Protein AF-A0A7W0A6S0-F1 (afdb_monomer_lite)

Foldseek 3Di:
DCPPLLVVLLVCVVVVDQLVRSCVVSVHPDSVVSCVVHVVSDDPDDPPDPDPNDDPDDDDPDDD

Structure (mmCIF, N/CA/C/O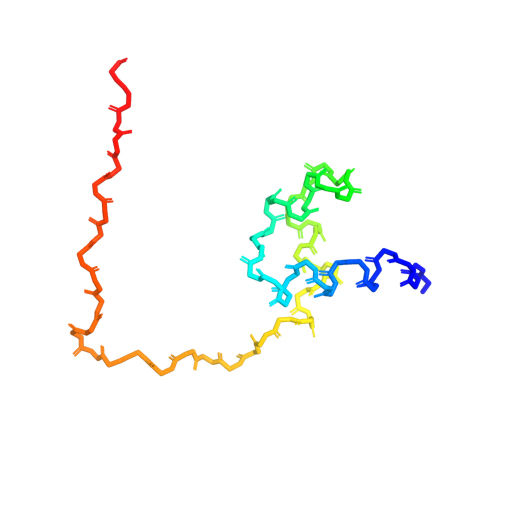 backbone):
data_AF-A0A7W0A6S0-F1
#
_entry.id   AF-A0A7W0A6S0-F1
#
loop_
_atom_site.group_PDB
_atom_site.id
_atom_site.type_symbol
_atom_site.label_atom_id
_atom_site.label_alt_id
_atom_site.label_comp_id
_atom_site.label_asym_id
_atom_site.label_entity_id
_atom_site.label_seq_id
_atom_site.pdbx_PDB_ins_code
_atom_site.Cartn_x
_atom_site.Cartn_y
_atom_site.Cartn_z
_atom_site.occupancy
_atom_site.B_iso_or_equiv
_atom_site.auth_seq_id
_atom_site.auth_comp_id
_atom_site.auth_asym_id
_atom_site.auth_atom_id
_atom_site.pdbx_PDB_model_num
ATOM 1 N N . PHE A 1 1 ? 1.646 -4.909 -16.674 1.00 52.94 1 PHE A N 1
ATOM 2 C CA . PHE A 1 1 ? 2.854 -5.765 -16.612 1.00 52.94 1 PHE A CA 1
ATOM 3 C C . PHE A 1 1 ? 3.516 -5.556 -15.247 1.00 52.94 1 PHE A C 1
ATOM 5 O O . PHE A 1 1 ? 3.418 -4.448 -14.745 1.00 52.94 1 PHE A O 1
ATOM 12 N N . HIS A 1 2 ? 4.121 -6.607 -14.665 1.00 60.25 2 HIS A N 1
ATOM 13 C CA . HIS A 1 2 ? 4.471 -6.837 -13.235 1.00 60.25 2 HIS A CA 1
ATOM 14 C C . HIS A 1 2 ? 3.444 -7.612 -12.381 1.00 60.25 2 HIS A C 1
ATOM 16 O O . HIS A 1 2 ? 3.249 -7.310 -11.206 1.00 60.25 2 HIS A O 1
ATOM 22 N N . THR A 1 3 ? 2.841 -8.673 -12.920 1.00 70.56 3 THR A N 1
ATOM 23 C CA . THR A 1 3 ? 1.858 -9.516 -12.210 1.00 70.56 3 THR A CA 1
ATOM 24 C C . THR A 1 3 ? 2.347 -10.006 -10.841 1.00 70.56 3 THR A C 1
ATOM 26 O O . THR A 1 3 ? 1.613 -9.914 -9.868 1.00 70.56 3 THR A O 1
ATOM 29 N N . PHE A 1 4 ? 3.607 -10.444 -10.711 1.00 85.81 4 PHE A N 1
ATOM 30 C CA . PHE A 1 4 ? 4.126 -10.938 -9.427 1.00 85.81 4 PHE A CA 1
ATOM 31 C C . PHE A 1 4 ? 4.281 -9.838 -8.367 1.00 85.81 4 PHE A C 1
ATOM 33 O O . PHE A 1 4 ? 3.840 -10.018 -7.233 1.00 85.81 4 PHE A O 1
ATOM 40 N N . ARG A 1 5 ? 4.864 -8.681 -8.727 1.00 89.12 5 ARG A N 1
ATOM 41 C CA . ARG A 1 5 ? 5.004 -7.556 -7.785 1.00 89.12 5 ARG A CA 1
ATOM 42 C C . ARG A 1 5 ? 3.640 -6.995 -7.385 1.00 89.12 5 ARG A C 1
ATOM 44 O O . ARG A 1 5 ? 3.455 -6.715 -6.209 1.00 89.12 5 ARG A O 1
ATOM 51 N N . HIS A 1 6 ? 2.680 -6.930 -8.311 1.00 90.38 6 HIS A N 1
ATOM 52 C CA . HIS A 1 6 ? 1.299 -6.553 -7.994 1.00 90.38 6 HIS A CA 1
ATOM 53 C C . HIS A 1 6 ? 0.636 -7.537 -7.028 1.00 90.38 6 HIS A C 1
ATOM 55 O O . HIS A 1 6 ? 0.099 -7.109 -6.009 1.00 90.38 6 HIS A O 1
ATOM 61 N N . THR A 1 7 ? 0.715 -8.846 -7.284 1.00 90.62 7 THR A N 1
ATOM 62 C CA . THR A 1 7 ? 0.153 -9.859 -6.376 1.00 90.62 7 THR A CA 1
ATOM 63 C C . THR A 1 7 ? 0.806 -9.800 -4.994 1.00 90.62 7 THR A C 1
ATOM 65 O O . THR A 1 7 ? 0.118 -9.893 -3.978 1.00 90.62 7 THR A O 1
ATOM 68 N N . CYS A 1 8 ? 2.127 -9.613 -4.939 1.00 93.12 8 CYS A N 1
ATOM 69 C CA . CYS A 1 8 ? 2.860 -9.477 -3.685 1.00 93.12 8 CYS A CA 1
ATOM 70 C C . CYS A 1 8 ? 2.443 -8.214 -2.917 1.00 93.12 8 CYS A C 1
ATOM 72 O O . CYS A 1 8 ? 2.042 -8.317 -1.760 1.00 93.12 8 CYS A O 1
ATOM 74 N N . ALA A 1 9 ? 2.454 -7.049 -3.572 1.00 93.06 9 ALA A N 1
ATOM 75 C CA . ALA A 1 9 ? 2.023 -5.785 -2.979 1.00 93.06 9 ALA A CA 1
ATOM 76 C C . ALA A 1 9 ? 0.587 -5.874 -2.443 1.00 93.06 9 ALA A C 1
ATOM 78 O O . ALA A 1 9 ? 0.346 -5.511 -1.296 1.00 93.06 9 ALA A O 1
ATOM 79 N N . SER A 1 10 ? -0.333 -6.444 -3.232 1.00 90.81 10 SER A N 1
ATOM 80 C CA . SER A 1 10 ? -1.734 -6.651 -2.835 1.00 90.81 10 SER A CA 1
ATOM 81 C C . SER A 1 10 ? -1.836 -7.445 -1.535 1.00 90.81 10 SER A C 1
ATOM 83 O O . SER A 1 10 ? -2.499 -7.018 -0.595 1.00 90.81 10 SER A O 1
ATOM 85 N N . ARG A 1 11 ? -1.132 -8.581 -1.440 1.00 93.19 11 ARG A N 1
ATOM 86 C CA . ARG A 1 11 ? -1.148 -9.424 -0.234 1.00 93.19 11 ARG A CA 1
ATOM 87 C C . ARG A 1 11 ? -0.563 -8.717 0.986 1.00 93.19 11 ARG A C 1
ATOM 89 O O . ARG A 1 11 ? -1.087 -8.888 2.084 1.00 93.19 11 ARG A O 1
ATOM 96 N N . LEU A 1 12 ? 0.497 -7.929 0.808 1.00 94.56 12 LEU A N 1
ATOM 97 C CA . LEU A 1 12 ? 1.112 -7.178 1.904 1.00 94.56 12 LEU A CA 1
ATOM 98 C C . LEU A 1 12 ? 0.169 -6.089 2.430 1.00 94.56 12 LEU A C 1
ATOM 100 O O . LEU A 1 12 ? -0.027 -5.991 3.640 1.00 94.56 12 LEU A O 1
ATOM 104 N N . PHE A 1 13 ? -0.468 -5.328 1.539 1.00 93.00 13 PHE A N 1
ATOM 105 C CA . PHE A 1 13 ? -1.436 -4.303 1.933 1.00 93.00 13 PHE A CA 1
ATOM 106 C C . PHE A 1 13 ? -2.677 -4.890 2.607 1.00 93.00 13 PHE A C 1
ATOM 108 O O . PHE A 1 13 ? -3.079 -4.397 3.658 1.00 93.00 13 PHE A O 1
ATOM 115 N N . VAL A 1 14 ? -3.224 -5.994 2.086 1.00 90.81 14 VAL A N 1
ATOM 116 C CA . VAL A 1 14 ? -4.331 -6.723 2.736 1.00 90.81 14 VAL A CA 1
ATOM 117 C C . VAL A 1 14 ? -3.932 -7.231 4.127 1.00 90.81 14 VAL A C 1
ATOM 119 O O . VAL A 1 14 ? -4.758 -7.271 5.032 1.00 90.81 14 VAL A O 1
ATOM 122 N N . SER A 1 15 ? -2.653 -7.554 4.335 1.00 93.12 15 SER A N 1
ATOM 123 C CA . SER A 1 15 ? -2.117 -7.948 5.647 1.00 93.12 15 SER A CA 1
ATOM 124 C C . SER A 1 15 ? -1.873 -6.763 6.597 1.00 93.12 15 SER A C 1
ATOM 126 O O . SER A 1 15 ? -1.274 -6.946 7.656 1.00 93.12 15 SER A O 1
ATOM 128 N N . GLY A 1 16 ? -2.283 -5.544 6.230 1.00 91.56 16 GLY A N 1
ATOM 129 C CA . GLY A 1 16 ? -2.170 -4.346 7.067 1.00 91.56 16 GLY A CA 1
ATOM 130 C C . GLY A 1 16 ? -0.792 -3.680 7.055 1.00 91.56 16 GLY A C 1
ATOM 131 O O . GLY A 1 16 ? -0.499 -2.865 7.931 1.00 91.56 16 GLY A O 1
ATOM 132 N N . TRP A 1 17 ? 0.079 -4.014 6.099 1.00 94.69 17 TRP A N 1
ATOM 133 C CA . TRP A 1 17 ? 1.390 -3.371 5.999 1.00 94.69 17 TRP A CA 1
ATOM 134 C C . TRP A 1 17 ? 1.256 -1.934 5.500 1.00 94.69 17 TRP A C 1
ATOM 136 O O . TRP A 1 17 ? 0.512 -1.646 4.563 1.00 94.69 17 TRP A O 1
ATOM 146 N N . ASN A 1 18 ? 2.035 -1.025 6.085 1.00 93.44 18 ASN A N 1
ATOM 147 C CA . ASN A 1 18 ? 2.092 0.356 5.620 1.00 93.44 18 ASN A CA 1
ATOM 148 C C . ASN A 1 18 ? 3.021 0.519 4.404 1.00 93.44 18 ASN A C 1
ATOM 150 O O . ASN A 1 18 ? 3.884 -0.317 4.123 1.00 93.44 18 ASN A O 1
ATOM 154 N N . ALA A 1 19 ? 2.885 1.651 3.711 1.00 93.50 19 ALA A N 1
ATOM 155 C CA . ALA A 1 19 ? 3.618 1.944 2.481 1.00 93.50 19 ALA A CA 1
ATOM 156 C C . ALA A 1 19 ? 5.146 1.831 2.609 1.00 93.50 19 ALA A C 1
ATOM 158 O O . ALA A 1 19 ? 5.794 1.348 1.686 1.00 93.50 19 ALA A O 1
ATOM 159 N N . VAL A 1 20 ? 5.725 2.230 3.747 1.00 95.88 20 VAL A N 1
ATOM 160 C CA . VAL A 1 20 ? 7.179 2.172 3.978 1.00 95.88 20 VAL A CA 1
ATOM 161 C C . VAL A 1 20 ? 7.651 0.727 4.142 1.00 95.88 20 VAL A C 1
ATOM 163 O O . VAL A 1 20 ? 8.726 0.362 3.666 1.00 95.88 20 VAL A O 1
ATOM 166 N N . GLN A 1 21 ? 6.858 -0.118 4.802 1.00 96.75 21 GLN A N 1
ATOM 167 C CA . GLN A 1 21 ? 7.173 -1.541 4.940 1.00 96.75 21 GLN A CA 1
ATOM 168 C C . GLN A 1 21 ? 7.119 -2.243 3.580 1.00 96.75 21 GLN A C 1
ATOM 170 O O . GLN A 1 21 ? 8.057 -2.957 3.220 1.00 96.75 21 GLN A O 1
ATOM 175 N N . VAL A 1 22 ? 6.064 -1.989 2.799 1.00 95.62 22 VAL A N 1
AT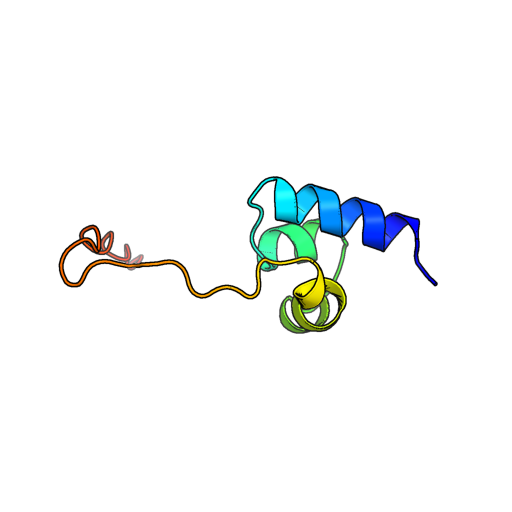OM 176 C CA . VAL A 1 22 ? 5.903 -2.559 1.452 1.00 95.62 22 VAL A CA 1
ATOM 177 C C . VAL A 1 22 ? 7.001 -2.065 0.509 1.00 95.62 22 VAL A C 1
ATOM 179 O O . VAL A 1 22 ? 7.609 -2.868 -0.194 1.00 95.62 22 VAL A O 1
ATOM 182 N N . GLN A 1 23 ? 7.321 -0.769 0.541 1.00 96.38 23 GLN A N 1
ATOM 183 C CA . GLN A 1 23 ? 8.441 -0.176 -0.194 1.00 96.38 23 GLN A CA 1
ATOM 184 C C . GLN A 1 23 ? 9.741 -0.939 0.069 1.00 96.38 23 GLN A C 1
ATOM 186 O O . G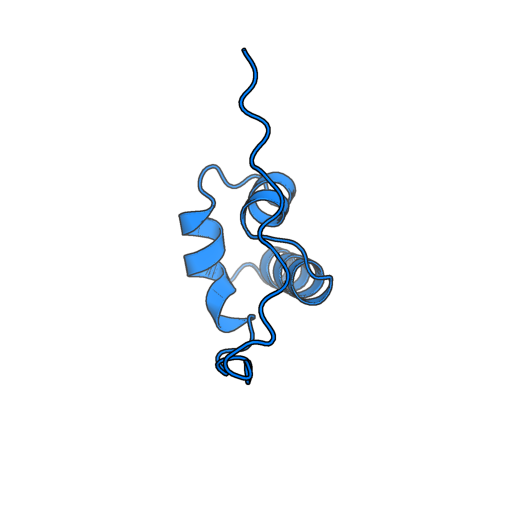LN A 1 23 ? 10.415 -1.351 -0.875 1.00 96.38 23 GLN A O 1
ATOM 191 N N . LYS A 1 24 ? 10.102 -1.114 1.346 1.00 96.88 24 LYS A N 1
ATOM 192 C CA . LYS A 1 24 ? 11.344 -1.792 1.737 1.00 96.88 24 LYS A CA 1
ATOM 193 C C . LYS A 1 24 ? 11.355 -3.241 1.268 1.00 96.88 24 LYS A C 1
ATOM 195 O O . LYS A 1 24 ? 12.365 -3.694 0.742 1.00 96.88 24 LYS A O 1
ATOM 200 N N . PHE A 1 25 ? 10.229 -3.940 1.410 1.00 95.62 25 PHE A N 1
ATOM 201 C CA . PHE A 1 25 ? 10.095 -5.327 0.971 1.00 95.62 25 PHE A CA 1
ATOM 202 C C . PHE A 1 25 ? 10.259 -5.476 -0.549 1.00 95.62 25 PHE A C 1
ATOM 204 O O . PHE A 1 25 ? 10.943 -6.380 -1.018 1.00 95.62 25 PHE A O 1
ATOM 211 N N . LEU A 1 26 ? 9.661 -4.572 -1.328 1.00 94.00 26 LEU A N 1
ATOM 212 C CA . LEU A 1 26 ? 9.716 -4.598 -2.792 1.00 94.00 26 LEU A CA 1
ATOM 213 C C . LEU A 1 26 ? 10.995 -3.969 -3.371 1.00 94.00 26 LEU A C 1
ATOM 215 O O . LEU A 1 26 ? 11.184 -3.987 -4.590 1.00 94.00 26 LEU A O 1
ATOM 219 N N . GLY A 1 27 ? 11.862 -3.410 -2.523 1.00 94.94 27 GLY A N 1
ATOM 220 C CA . GLY A 1 27 ? 13.093 -2.741 -2.943 1.00 94.94 27 GLY A CA 1
ATOM 221 C C . GLY A 1 27 ? 12.851 -1.417 -3.671 1.00 94.94 27 GLY A C 1
ATOM 222 O O . GLY A 1 27 ? 13.630 -1.041 -4.544 1.00 94.94 27 GLY A O 1
ATOM 223 N N . HIS A 1 28 ? 11.760 -0.718 -3.362 1.00 95.62 28 HIS A N 1
ATOM 224 C CA . HIS A 1 28 ? 11.502 0.613 -3.902 1.00 95.62 28 HIS A CA 1
ATOM 225 C C . HIS A 1 28 ? 12.285 1.675 -3.118 1.00 95.62 28 HIS A C 1
ATOM 227 O O . HIS A 1 28 ? 12.359 1.645 -1.890 1.00 95.62 28 HIS A O 1
ATOM 233 N N . SER A 1 29 ? 12.848 2.652 -3.824 1.00 96.00 29 SER A N 1
ATOM 234 C CA . SER A 1 29 ? 13.553 3.778 -3.200 1.00 96.00 29 SER A CA 1
ATOM 235 C C . SER A 1 29 ? 12.601 4.771 -2.529 1.00 96.00 29 SER A C 1
ATOM 237 O O . SER A 1 29 ? 12.966 5.383 -1.530 1.00 96.00 29 SER A O 1
ATOM 239 N N . ASP A 1 30 ? 11.376 4.893 -3.047 1.00 95.69 30 ASP A N 1
ATOM 240 C CA . ASP A 1 30 ? 10.389 5.890 -2.633 1.00 95.69 30 ASP A CA 1
ATOM 241 C C . ASP A 1 30 ? 9.065 5.230 -2.177 1.00 95.69 30 ASP A C 1
ATOM 243 O O . ASP A 1 30 ? 8.459 4.450 -2.931 1.00 95.69 30 ASP A O 1
ATOM 247 N N . PRO A 1 31 ? 8.564 5.538 -0.963 1.00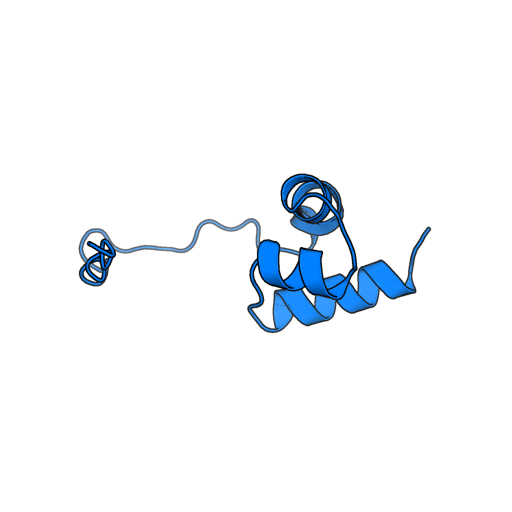 95.19 31 PRO A N 1
ATOM 248 C CA . PRO A 1 31 ? 7.230 5.109 -0.543 1.00 95.19 31 PRO A CA 1
ATOM 249 C C . PRO A 1 31 ? 6.131 5.746 -1.396 1.00 95.19 31 PRO A C 1
ATOM 251 O O . PRO A 1 31 ? 5.111 5.102 -1.644 1.00 95.19 31 PRO A O 1
ATOM 254 N N . GLY A 1 32 ? 6.335 6.971 -1.891 1.00 95.44 32 GLY A N 1
ATOM 255 C CA . GLY A 1 32 ? 5.382 7.659 -2.760 1.00 95.44 32 GLY A CA 1
ATOM 256 C C . GLY A 1 32 ? 5.195 6.942 -4.097 1.00 95.44 32 GLY A C 1
ATOM 257 O O . GLY A 1 32 ? 4.077 6.839 -4.601 1.00 95.44 32 GLY A O 1
ATOM 258 N N . PHE A 1 33 ? 6.266 6.394 -4.671 1.00 94.75 33 PHE A N 1
ATOM 259 C CA . PHE A 1 33 ? 6.212 5.514 -5.838 1.00 94.75 33 PHE A CA 1
ATOM 260 C C . PHE A 1 33 ? 5.403 4.248 -5.542 1.00 94.75 33 PHE A C 1
ATOM 262 O O . PHE A 1 33 ? 4.532 3.875 -6.327 1.00 94.75 33 PHE A O 1
ATOM 269 N N . THR A 1 34 ? 5.640 3.623 -4.386 1.00 94.50 34 THR A N 1
ATOM 270 C CA . THR A 1 34 ? 4.901 2.426 -3.953 1.00 94.50 34 THR A CA 1
ATOM 271 C C . THR A 1 34 ? 3.406 2.712 -3.836 1.00 94.50 34 THR A C 1
ATOM 273 O O . THR A 1 34 ? 2.605 1.972 -4.399 1.00 94.50 34 THR A O 1
ATOM 276 N N . LEU A 1 35 ? 3.027 3.812 -3.180 1.00 93.06 35 LEU A N 1
ATOM 277 C CA . LEU A 1 35 ? 1.629 4.220 -3.067 1.00 93.06 35 LEU A CA 1
ATOM 278 C C . LEU A 1 35 ? 1.019 4.530 -4.431 1.00 93.06 35 LEU A C 1
ATOM 280 O O . LEU A 1 35 ? 0.021 3.923 -4.779 1.00 93.06 35 LEU A O 1
ATOM 284 N N . ARG A 1 36 ? 1.627 5.386 -5.257 1.00 93.56 36 ARG A N 1
ATOM 285 C CA . ARG A 1 36 ? 1.075 5.708 -6.589 1.00 93.56 36 ARG A CA 1
ATOM 286 C C . ARG A 1 36 ? 0.869 4.471 -7.463 1.00 93.56 36 ARG A C 1
ATOM 288 O O . ARG A 1 36 ? -0.092 4.413 -8.220 1.00 93.56 36 ARG A O 1
ATOM 295 N N . THR A 1 37 ? 1.746 3.477 -7.333 1.00 91.75 37 THR A N 1
ATOM 296 C CA . THR A 1 37 ? 1.649 2.225 -8.093 1.00 91.75 37 THR A CA 1
ATOM 297 C C . THR A 1 37 ? 0.531 1.316 -7.581 1.00 91.75 37 THR A C 1
ATOM 299 O O . THR A 1 37 ? -0.064 0.599 -8.378 1.00 91.75 37 THR A O 1
ATOM 302 N N . TYR A 1 38 ? 0.233 1.328 -6.279 1.00 91.25 38 TYR A N 1
ATOM 303 C CA . TYR A 1 38 ? -0.600 0.310 -5.625 1.00 91.25 38 TYR A CA 1
ATOM 304 C C . TYR A 1 38 ? -1.792 0.856 -4.825 1.00 91.25 38 TYR A C 1
ATOM 306 O O . TYR A 1 38 ? -2.510 0.072 -4.218 1.00 91.25 38 TYR A O 1
ATOM 314 N N . VAL A 1 39 ? -2.034 2.169 -4.816 1.00 88.81 39 VAL A N 1
ATOM 315 C CA . VAL A 1 39 ? -3.110 2.813 -4.035 1.00 88.81 39 VAL A CA 1
ATOM 316 C C . VAL A 1 39 ? -4.492 2.291 -4.416 1.00 88.81 39 VAL A C 1
ATOM 318 O O . VAL A 1 39 ? -5.333 2.130 -3.548 1.00 88.81 39 VAL A O 1
ATOM 321 N N . HIS A 1 40 ? -4.684 1.913 -5.680 1.00 87.50 40 HIS A N 1
ATOM 322 C CA . HIS A 1 40 ? -5.918 1.304 -6.184 1.00 87.50 40 HIS A CA 1
ATOM 323 C C . HIS A 1 40 ? -6.220 -0.086 -5.589 1.00 87.50 40 HIS A C 1
ATOM 325 O O . HIS A 1 40 ? -7.257 -0.668 -5.884 1.00 87.50 40 HIS A O 1
ATOM 331 N N . LEU A 1 41 ? -5.295 -0.662 -4.812 1.00 84.88 41 LEU A N 1
ATOM 332 C CA . LEU A 1 41 ? -5.496 -1.910 -4.071 1.00 84.88 41 LEU A CA 1
ATOM 333 C C . LEU A 1 41 ? -6.007 -1.663 -2.645 1.00 84.88 41 LEU A C 1
ATOM 335 O O . LEU A 1 41 ? -6.326 -2.621 -1.942 1.00 84.88 41 LEU A O 1
ATOM 339 N N . LEU A 1 42 ? -6.012 -0.408 -2.193 1.00 83.88 42 LEU A N 1
ATOM 340 C CA . LEU A 1 42 ? -6.455 -0.019 -0.861 1.00 83.88 42 LEU A CA 1
ATOM 341 C C . LEU A 1 42 ? -7.949 0.331 -0.881 1.00 83.88 42 LEU A C 1
ATOM 343 O O . LEU A 1 42 ? -8.452 0.763 -1.917 1.00 83.88 42 LEU A O 1
ATOM 347 N N . PRO A 1 43 ? -8.659 0.174 0.251 1.00 82.81 43 PRO A N 1
ATOM 348 C CA . PRO A 1 43 ? -10.025 0.667 0.376 1.00 82.81 43 PRO A CA 1
ATOM 349 C C . PRO A 1 43 ? -10.085 2.173 0.089 1.00 82.81 43 PRO A C 1
ATOM 351 O O . PRO A 1 43 ? -9.301 2.936 0.656 1.00 82.81 43 PRO A O 1
ATOM 354 N N . GLU A 1 44 ? -11.005 2.590 -0.782 1.00 81.88 44 GLU A N 1
ATOM 355 C CA . GLU A 1 44 ? -11.247 4.010 -1.083 1.00 81.88 44 GLU A CA 1
ATOM 356 C C . GLU A 1 44 ? -12.248 4.647 -0.111 1.00 81.88 44 GLU A C 1
ATOM 358 O O . GLU A 1 44 ? -12.275 5.870 0.043 1.00 81.88 44 GLU A O 1
ATOM 363 N N . ASP A 1 45 ? -13.045 3.821 0.570 1.00 81.75 45 ASP A N 1
ATOM 364 C CA . ASP A 1 45 ? -14.050 4.288 1.512 1.00 81.75 45 ASP A CA 1
ATOM 365 C C . ASP A 1 45 ? -13.393 4.977 2.708 1.00 81.75 45 ASP A C 1
ATOM 367 O O . ASP A 1 45 ? -12.476 4.452 3.352 1.00 81.75 45 ASP A O 1
ATOM 371 N N . MET A 1 46 ? -13.895 6.169 3.035 1.00 78.69 46 MET A N 1
ATOM 372 C CA . MET A 1 46 ? -13.512 6.837 4.269 1.00 78.69 46 MET A CA 1
ATOM 373 C C . MET A 1 46 ? -13.995 5.976 5.442 1.00 78.69 46 MET A C 1
ATOM 375 O O . MET A 1 46 ? -15.177 5.627 5.482 1.00 78.69 46 MET A O 1
ATOM 379 N N . PRO A 1 47 ? -13.125 5.633 6.408 1.00 78.38 47 PRO A N 1
ATOM 380 C CA . PRO A 1 47 ? -13.579 4.924 7.590 1.00 78.38 47 PRO A CA 1
ATOM 381 C C . PRO A 1 47 ? -14.632 5.773 8.305 1.00 78.38 47 PRO A C 1
ATOM 383 O O . PRO A 1 47 ? -14.456 6.980 8.478 1.00 78.38 47 PRO A O 1
ATOM 386 N N . GLU A 1 48 ? -15.721 5.146 8.740 1.00 80.38 48 GLU A N 1
ATOM 387 C CA . GLU A 1 48 ? -16.670 5.800 9.632 1.00 80.38 48 GLU A CA 1
ATOM 388 C C . GLU A 1 48 ? -15.976 6.017 10.982 1.00 80.38 48 GLU A C 1
ATOM 390 O O . GLU A 1 48 ? -15.709 5.071 11.725 1.00 80.38 48 GLU A O 1
ATOM 395 N N . VAL A 1 49 ? -15.612 7.267 11.278 1.00 78.69 49 VAL A N 1
ATOM 396 C CA . VAL A 1 49 ? -14.962 7.631 12.541 1.00 78.69 49 VAL A CA 1
ATOM 397 C C . VAL A 1 49 ? -15.929 8.486 13.360 1.00 78.69 49 VAL A C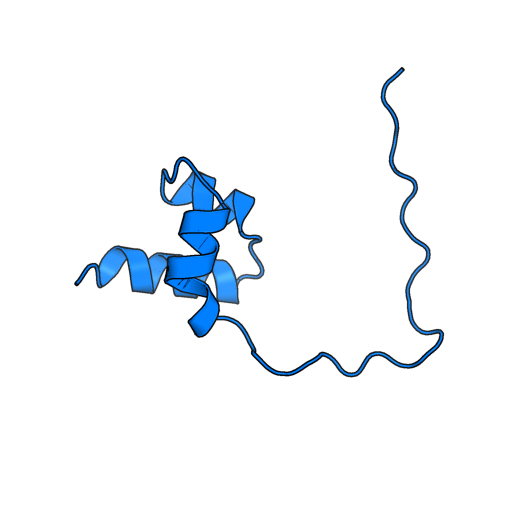 1
ATOM 399 O O . VAL A 1 49 ? -16.128 9.657 13.026 1.00 78.69 49 VAL A O 1
ATOM 402 N N . PRO A 1 50 ? -16.530 7.953 14.441 1.00 81.06 50 PRO A N 1
ATOM 403 C CA . PRO A 1 50 ? -17.381 8.745 15.318 1.00 81.06 50 PRO A CA 1
ATOM 404 C C . PRO A 1 50 ? -16.586 9.903 15.922 1.00 81.06 50 PRO A C 1
ATOM 406 O O . PRO A 1 50 ? -15.475 9.711 16.434 1.00 81.06 50 PRO A O 1
ATOM 409 N N . PHE A 1 51 ? -17.158 11.108 15.904 1.00 72.62 51 PHE A N 1
ATOM 410 C CA . PHE A 1 51 ? -16.556 12.261 16.566 1.00 72.62 51 PHE A CA 1
ATOM 411 C C . PHE A 1 51 ? -16.411 11.964 18.069 1.00 72.62 51 PHE A C 1
ATOM 413 O O . PHE A 1 51 ? -17.403 11.811 18.775 1.00 72.62 51 PHE A O 1
ATOM 420 N N . GLY A 1 52 ? -15.167 11.826 18.542 1.00 75.00 52 GLY A N 1
ATOM 421 C CA . GLY A 1 52 ? -14.840 11.464 19.930 1.00 75.00 52 GLY A CA 1
ATOM 422 C C . GLY A 1 52 ? -14.300 10.042 20.142 1.00 75.00 52 GLY A C 1
ATOM 423 O O . GLY A 1 52 ? -13.816 9.751 21.232 1.00 75.00 52 GLY A O 1
ATOM 424 N N . ALA A 1 53 ? -14.301 9.175 19.123 1.00 75.62 53 ALA A N 1
ATOM 425 C CA . ALA A 1 53 ? -13.750 7.813 19.214 1.00 75.62 53 ALA A CA 1
ATOM 426 C C . ALA A 1 53 ? -12.232 7.724 18.945 1.00 75.62 53 ALA A C 1
ATOM 428 O O . ALA A 1 53 ? -11.656 6.636 18.961 1.00 75.62 53 ALA A O 1
ATOM 429 N N . LEU A 1 54 ? -11.567 8.854 18.679 1.00 74.06 54 LEU A N 1
ATOM 430 C CA . LEU A 1 54 ? -10.124 8.878 18.457 1.00 74.06 54 LEU A CA 1
ATOM 431 C C . LEU A 1 54 ? -9.403 8.517 19.759 1.00 74.06 54 LEU A C 1
ATOM 433 O O . LEU A 1 54 ? -9.461 9.253 20.744 1.00 74.06 54 LEU A O 1
ATOM 437 N N . ALA A 1 55 ? -8.711 7.377 19.751 1.00 72.00 55 ALA A N 1
ATOM 438 C CA . ALA A 1 55 ? -7.838 6.981 20.846 1.00 72.00 55 ALA A CA 1
ATOM 439 C C . ALA A 1 55 ? -6.810 8.094 21.143 1.00 72.00 55 ALA A C 1
ATOM 441 O O . ALA A 1 55 ? -6.378 8.791 20.217 1.00 72.00 55 ALA A O 1
ATOM 442 N N . PRO A 1 56 ? -6.381 8.262 22.409 1.00 73.50 56 PRO A N 1
ATOM 443 C CA . PRO A 1 56 ? -5.374 9.256 22.751 1.00 73.50 56 PRO A CA 1
ATOM 444 C C . PRO A 1 56 ? -4.112 9.025 21.915 1.00 73.50 56 PRO A C 1
ATOM 446 O O . PRO A 1 56 ? -3.583 7.912 21.851 1.00 73.50 56 PRO A O 1
ATOM 449 N N . VAL A 1 57 ? -3.635 10.087 21.261 1.00 76.50 57 VAL A N 1
ATOM 450 C CA . VAL A 1 57 ? -2.419 10.039 20.445 1.00 76.50 57 VAL A CA 1
ATOM 451 C C . VAL A 1 57 ? -1.271 9.574 21.334 1.00 76.50 57 VAL A C 1
ATOM 453 O O . VAL A 1 57 ? -0.947 10.217 22.335 1.00 76.50 57 VAL A O 1
ATOM 456 N N . LYS A 1 58 ? -0.651 8.441 20.982 1.00 74.31 58 LYS A N 1
ATOM 457 C CA . LYS A 1 58 ? 0.518 7.941 21.709 1.00 74.31 58 LYS A CA 1
ATOM 458 C C . LYS A 1 58 ? 1.603 9.024 21.661 1.00 74.31 58 LYS A C 1
ATOM 460 O O . LYS A 1 58 ? 1.941 9.468 20.561 1.00 74.31 58 LYS A O 1
ATOM 465 N N . PRO A 1 59 ? 2.161 9.454 22.805 1.00 74.88 59 PRO A N 1
ATOM 466 C CA . PRO A 1 59 ? 3.146 10.522 22.813 1.00 74.88 59 PRO A CA 1
ATOM 467 C C . PRO A 1 59 ? 4.343 10.119 21.951 1.00 74.88 59 PRO A C 1
ATOM 469 O O . PRO A 1 59 ? 4.910 9.032 22.110 1.00 74.88 59 PRO A O 1
ATOM 472 N N . ILE A 1 60 ? 4.714 10.999 21.020 1.00 79.88 60 ILE A N 1
ATOM 473 C CA . ILE A 1 60 ? 5.916 10.828 20.210 1.00 79.88 60 ILE A CA 1
ATOM 474 C C . ILE A 1 60 ? 7.092 10.932 21.176 1.00 79.88 60 ILE A C 1
ATOM 476 O O . ILE A 1 60 ? 7.387 12.009 21.694 1.00 79.88 60 ILE A O 1
ATOM 480 N N . ARG A 1 61 ? 7.756 9.805 21.448 1.00 76.38 61 ARG A N 1
ATOM 481 C CA . ARG A 1 61 ? 9.025 9.804 22.177 1.00 76.38 61 ARG A CA 1
ATOM 482 C C . ARG A 1 61 ? 10.038 10.582 21.339 1.00 76.38 61 ARG A C 1
ATOM 484 O 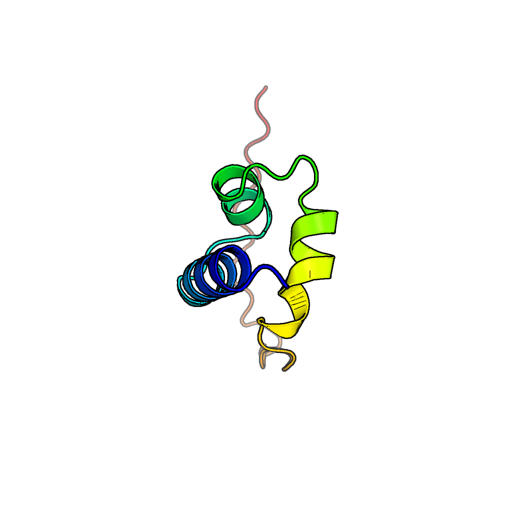O . ARG A 1 61 ? 10.568 10.046 20.370 1.00 76.38 61 ARG A O 1
ATOM 491 N N . ARG A 1 62 ? 10.282 11.848 21.685 1.00 62.75 62 ARG A N 1
ATOM 492 C CA . ARG A 1 62 ? 11.449 12.582 21.192 1.00 62.75 62 ARG A CA 1
ATOM 493 C C . ARG A 1 62 ? 12.671 11.966 21.871 1.00 62.75 62 ARG A C 1
ATOM 495 O O . ARG A 1 62 ? 12.743 11.969 23.096 1.00 62.75 62 ARG A O 1
ATOM 502 N N . ALA A 1 63 ? 13.563 11.364 21.089 1.00 67.06 63 ALA A N 1
ATOM 503 C CA . ALA A 1 63 ? 14.892 11.019 21.576 1.00 67.06 63 ALA A CA 1
ATOM 504 C C . ALA A 1 63 ? 15.623 12.334 21.896 1.00 67.06 63 ALA A C 1
ATOM 506 O O . ALA A 1 63 ? 15.551 13.267 21.094 1.00 67.06 63 ALA A O 1
ATOM 507 N N . ALA A 1 64 ? 16.198 12.412 23.098 1.00 62.19 64 ALA A N 1
ATOM 508 C CA . ALA A 1 64 ? 17.019 13.528 23.564 1.00 62.19 64 ALA A CA 1
ATOM 509 C C . ALA A 1 64 ? 18.410 13.488 22.923 1.00 62.19 64 ALA A C 1
ATOM 511 O O . ALA A 1 64 ? 18.865 12.363 22.608 1.00 62.19 64 ALA A O 1
#

Sequence (64 aa):
FHTFRHTCASRLFVSGWNAVQVQKFLGHSDPGFTLRTYVHLLPEDMPEVPFGALAPVKPIRRAA

Radius of gyration: 15.27 Å; chains: 1; bounding box: 34×24×40 Å

Secondary structure (DSSP, 8-state):
--HHHHHHHHHHHHTT--HHHHHHHHT-S-HHHHHHHHGGGS--SPP---TT--PPPPP-----

pLDDT: mean 85.36, std 10.67, range [52.94, 96.88]